Protein AF-A0A380E5G9-F1 (afdb_monomer_lite)

Secondary structure (DSSP, 8-state):
-EEEE-TTHHHHHHHHTT--STT-HHHHHHHHHHHHHTT-EE-TTT--EEEEE-GGGHHHHHHHHHHHHHHHHHHHHTT-SSHHHHHHHHHHHHHHHTT---EEEEEEE-TTS-EEEEEEEE--BTTB--EEE---S-TT-HHHHHHHHHHHHHHHHHHHH--

Structure (mmCIF, N/CA/C/O backbone):
data_AF-A0A380E5G9-F1
#
_entry.id   AF-A0A380E5G9-F1
#
loop_
_atom_site.group_PDB
_atom_site.id
_atom_site.type_symbol
_atom_site.label_atom_id
_atom_site.label_alt_id
_atom_site.label_comp_id
_atom_site.label_asym_id
_atom_site.label_entity_id
_atom_site.label_seq_id
_atom_site.pdbx_PDB_ins_code
_atom_site.Cartn_x
_atom_site.Cartn_y
_atom_site.Cartn_z
_atom_site.occupancy
_atom_site.B_iso_or_equiv
_atom_site.auth_seq_id
_atom_site.auth_comp_id
_atom_site.auth_asym_id
_atom_site.auth_atom_id
_atom_site.pdbx_PDB_model_num
ATOM 1 N N . MET A 1 1 ? 27.376 -4.142 -13.334 1.00 87.00 1 MET A N 1
ATOM 2 C CA . MET A 1 1 ? 25.941 -4.010 -13.668 1.00 87.00 1 MET A CA 1
ATOM 3 C C . MET A 1 1 ? 25.215 -3.661 -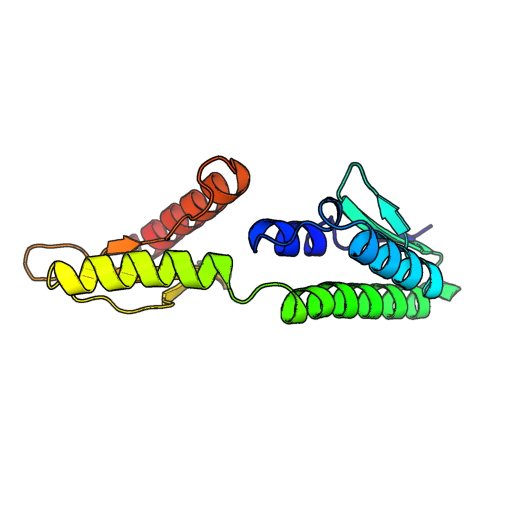12.381 1.00 87.00 1 MET A C 1
ATOM 5 O O . MET A 1 1 ? 25.523 -4.281 -11.374 1.00 87.00 1 MET A O 1
ATOM 9 N N . ILE A 1 2 ? 24.366 -2.636 -12.385 1.00 96.88 2 ILE A N 1
ATOM 10 C CA . ILE A 1 2 ? 23.658 -2.127 -11.201 1.00 96.88 2 ILE A CA 1
ATOM 11 C C . ILE A 1 2 ? 22.166 -2.371 -11.416 1.00 96.88 2 ILE A C 1
ATOM 13 O O . ILE A 1 2 ? 21.656 -2.024 -12.479 1.00 96.88 2 ILE A O 1
ATOM 17 N N . THR A 1 3 ? 21.475 -2.934 -10.429 1.00 97.50 3 THR A N 1
ATOM 18 C CA . THR A 1 3 ? 20.012 -3.067 -10.442 1.00 97.50 3 THR A CA 1
ATOM 19 C C . THR A 1 3 ? 19.416 -2.031 -9.500 1.00 97.50 3 THR A C 1
ATOM 21 O O . THR A 1 3 ? 19.848 -1.923 -8.355 1.00 97.50 3 THR A O 1
ATOM 24 N N . LEU A 1 4 ? 18.440 -1.270 -9.986 1.00 97.75 4 LEU A N 1
ATOM 25 C CA . LEU A 1 4 ? 17.580 -0.413 -9.173 1.00 97.75 4 LEU A CA 1
ATOM 26 C C . LEU A 1 4 ? 16.191 -1.045 -9.160 1.00 97.75 4 LEU A C 1
ATOM 28 O O . LEU A 1 4 ? 15.692 -1.397 -10.226 1.00 97.75 4 LEU A O 1
ATOM 32 N N . THR A 1 5 ? 15.594 -1.203 -7.985 1.00 97.12 5 THR A N 1
ATOM 33 C CA . THR A 1 5 ? 14.302 -1.873 -7.788 1.00 97.12 5 THR A CA 1
ATOM 34 C C . THR A 1 5 ? 13.537 -1.181 -6.664 1.00 97.12 5 THR A C 1
ATOM 36 O O . THR A 1 5 ? 14.156 -0.568 -5.791 1.00 97.12 5 THR A O 1
ATOM 39 N N . ASP A 1 6 ? 12.210 -1.259 -6.704 1.00 94.19 6 ASP A N 1
ATOM 40 C CA . ASP A 1 6 ? 11.329 -0.890 -5.591 1.00 94.19 6 ASP A CA 1
ATOM 41 C C . ASP A 1 6 ? 11.083 -2.050 -4.608 1.00 94.19 6 ASP A C 1
ATOM 43 O O . ASP A 1 6 ? 10.307 -1.890 -3.669 1.00 94.19 6 ASP A O 1
ATOM 47 N N . ASP A 1 7 ? 11.707 -3.212 -4.840 1.00 93.50 7 ASP A N 1
ATOM 48 C CA . ASP A 1 7 ? 11.543 -4.439 -4.042 1.00 93.50 7 ASP A CA 1
ATOM 49 C C . ASP A 1 7 ? 10.076 -4.920 -3.968 1.00 93.50 7 ASP A C 1
ATOM 51 O O . ASP A 1 7 ? 9.637 -5.551 -3.009 1.00 93.50 7 ASP A O 1
ATOM 55 N N . GLY A 1 8 ? 9.274 -4.563 -4.979 1.00 89.25 8 GLY A N 1
ATOM 56 C CA . GLY A 1 8 ? 7.850 -4.889 -5.064 1.00 89.25 8 GLY A CA 1
ATOM 57 C C . GLY A 1 8 ? 6.945 -4.059 -4.150 1.00 89.25 8 GLY A C 1
ATOM 58 O O . GLY A 1 8 ? 5.738 -4.314 -4.081 1.00 89.25 8 GLY A O 1
ATOM 59 N N . TYR A 1 9 ? 7.488 -3.044 -3.471 1.00 87.94 9 TYR A N 1
ATOM 60 C CA . TYR A 1 9 ? 6.753 -2.230 -2.507 1.00 87.94 9 TYR A CA 1
ATOM 61 C C . TYR A 1 9 ? 5.565 -1.491 -3.133 1.00 87.94 9 TYR A C 1
ATOM 63 O O . TYR A 1 9 ? 4.489 -1.427 -2.532 1.00 87.94 9 TYR A O 1
ATOM 71 N N . THR A 1 10 ? 5.716 -0.955 -4.348 1.00 88.56 10 THR A N 1
ATOM 72 C CA . THR A 1 10 ? 4.648 -0.176 -4.985 1.00 88.56 10 THR A CA 1
ATOM 73 C C . THR A 1 10 ? 3.454 -1.059 -5.340 1.00 88.56 10 THR A C 1
ATOM 75 O O . THR A 1 10 ? 2.312 -0.697 -5.049 1.00 88.56 10 THR A O 1
ATOM 78 N N . ILE A 1 11 ? 3.692 -2.240 -5.914 1.00 8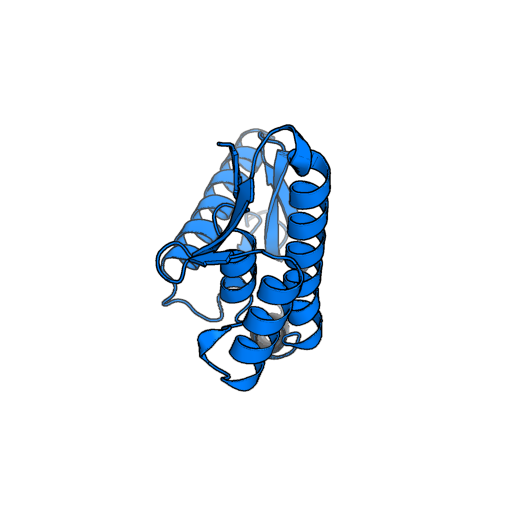6.94 11 ILE A N 1
ATOM 79 C CA . ILE A 1 11 ? 2.613 -3.181 -6.245 1.00 86.94 11 ILE A CA 1
ATOM 80 C C . ILE A 1 11 ? 1.971 -3.755 -4.986 1.00 86.94 11 ILE A C 1
ATOM 82 O O . ILE A 1 11 ? 0.744 -3.826 -4.912 1.00 86.94 11 ILE A O 1
ATOM 86 N N . PHE A 1 12 ? 2.770 -4.079 -3.969 1.00 82.38 12 PHE A N 1
ATOM 87 C CA . PHE A 1 12 ? 2.246 -4.488 -2.671 1.00 82.38 12 PHE A CA 1
ATOM 88 C C . PHE A 1 12 ? 1.305 -3.425 -2.078 1.00 82.38 12 PHE A C 1
ATOM 90 O O . PHE A 1 12 ? 0.197 -3.747 -1.646 1.00 82.38 12 PHE A O 1
ATOM 97 N N . GLY A 1 13 ? 1.703 -2.149 -2.118 1.00 76.31 13 GLY A N 1
ATOM 98 C CA . GLY A 1 13 ? 0.869 -1.028 -1.687 1.00 76.31 13 GLY A CA 1
ATOM 99 C C . GLY A 1 13 ? -0.454 -0.948 -2.454 1.00 76.31 13 GLY A C 1
ATOM 100 O O . GLY A 1 13 ? -1.510 -0.795 -1.839 1.00 76.31 13 GLY A O 1
ATOM 101 N N . LEU A 1 14 ? -0.429 -1.110 -3.780 1.00 76.50 14 LEU A N 1
ATOM 102 C CA . LEU A 1 14 ? -1.641 -1.146 -4.607 1.00 76.50 14 LEU A CA 1
ATOM 103 C C . LEU A 1 14 ? -2.591 -2.274 -4.193 1.00 76.50 14 LEU A C 1
ATOM 105 O O . LEU A 1 14 ? -3.781 -2.039 -3.968 1.00 76.50 14 LEU A O 1
ATOM 109 N N . GLU A 1 15 ? -2.071 -3.492 -4.072 1.00 77.19 15 GLU A N 1
ATOM 110 C CA . GLU A 1 15 ? -2.872 -4.671 -3.748 1.00 77.19 15 GLU A CA 1
ATOM 111 C C . GLU A 1 15 ? -3.442 -4.606 -2.326 1.00 77.19 15 GLU A C 1
ATOM 113 O O . GLU A 1 15 ? -4.607 -4.960 -2.116 1.00 77.19 15 GLU A O 1
ATOM 118 N N . ASN A 1 16 ? -2.666 -4.088 -1.367 1.00 65.88 16 ASN A N 1
ATOM 119 C CA . ASN A 1 16 ? -3.106 -3.834 0.006 1.00 65.88 16 ASN A CA 1
ATOM 120 C C . ASN A 1 16 ? -4.267 -2.831 0.066 1.00 65.88 16 ASN A C 1
ATOM 122 O O . ASN A 1 16 ? -5.201 -2.991 0.852 1.00 65.88 16 ASN A O 1
ATOM 126 N N . ASN A 1 17 ? -4.255 -1.834 -0.815 1.00 62.75 17 ASN A N 1
ATOM 127 C CA . ASN A 1 17 ? -5.357 -0.895 -0.966 1.00 62.75 17 ASN A CA 1
ATOM 128 C C . ASN A 1 17 ? -6.448 -1.407 -1.923 1.00 62.75 17 ASN A C 1
ATOM 130 O O . ASN A 1 17 ? -7.219 -0.619 -2.455 1.00 62.75 17 ASN A O 1
ATOM 134 N N . GLY A 1 18 ? -6.524 -2.716 -2.196 1.00 64.81 18 GLY A N 1
ATOM 135 C CA . GLY A 1 18 ? -7.595 -3.344 -2.980 1.00 64.81 18 GLY A CA 1
ATOM 136 C C . GLY A 1 18 ? -7.493 -3.171 -4.501 1.00 64.81 18 GLY A C 1
ATOM 137 O O . GLY A 1 18 ? -8.394 -3.599 -5.231 1.00 64.81 18 GLY A O 1
ATOM 138 N N . VAL A 1 19 ? -6.406 -2.584 -5.004 1.00 69.81 19 VAL A N 1
ATOM 139 C CA . VAL A 1 19 ? -6.178 -2.356 -6.434 1.00 69.81 19 VAL A CA 1
ATOM 140 C C . VAL A 1 19 ? -5.370 -3.502 -7.014 1.00 69.81 19 VAL A C 1
ATOM 142 O O . VAL A 1 19 ? -4.174 -3.622 -6.791 1.00 69.81 19 VAL A O 1
ATOM 145 N N . SER A 1 20 ? -6.022 -4.338 -7.818 1.00 70.75 20 SER A N 1
ATOM 146 C CA . SER A 1 20 ? -5.329 -5.391 -8.561 1.00 70.75 20 SER A CA 1
ATOM 147 C C . SER A 1 20 ? -5.103 -4.972 -10.009 1.00 70.75 20 SER A C 1
ATOM 149 O O . SER A 1 20 ? -6.063 -4.737 -10.752 1.00 70.75 20 SER A O 1
ATOM 151 N N . LEU A 1 21 ? -3.835 -4.940 -10.426 1.00 68.81 21 LEU A N 1
ATOM 152 C CA . LEU A 1 21 ? -3.442 -4.711 -11.821 1.00 68.81 21 LEU A CA 1
ATOM 153 C C . LEU A 1 21 ? -3.959 -5.818 -12.750 1.00 68.81 21 LEU A C 1
ATOM 155 O O . LEU A 1 21 ? -4.397 -5.545 -13.866 1.00 68.81 21 LEU A O 1
ATOM 159 N N . ASN A 1 22 ? -3.983 -7.061 -12.260 1.00 63.97 22 ASN A N 1
ATOM 160 C CA . ASN A 1 22 ? -4.349 -8.244 -13.039 1.00 63.97 22 ASN A CA 1
ATOM 161 C C . ASN A 1 22 ? -5.867 -8.419 -13.236 1.00 63.97 22 ASN A C 1
ATOM 163 O O . ASN A 1 22 ? -6.281 -9.132 -14.148 1.00 63.97 22 ASN A O 1
ATOM 167 N N . LYS A 1 23 ? -6.717 -7.760 -12.433 1.00 63.84 23 LYS A N 1
ATOM 168 C CA . LYS A 1 23 ? -8.186 -7.878 -12.558 1.00 63.84 23 LYS A CA 1
ATOM 169 C C . LYS A 1 23 ? -8.757 -7.163 -13.787 1.00 63.84 23 LYS A C 1
ATOM 171 O O . LYS A 1 23 ? -9.838 -7.517 -14.246 1.00 63.84 23 LYS A O 1
ATOM 176 N N . LEU A 1 24 ? -8.061 -6.160 -14.328 1.00 66.81 24 LEU A N 1
ATOM 177 C CA . LEU A 1 24 ? -8.547 -5.345 -15.445 1.00 66.81 24 LEU A CA 1
ATOM 178 C C . LEU A 1 24 ? -7.497 -5.272 -16.558 1.00 66.81 24 LEU A C 1
ATOM 180 O O . LEU A 1 24 ? -6.531 -4.519 -16.456 1.00 66.81 24 LEU A O 1
ATOM 184 N N . LYS A 1 25 ? -7.733 -5.988 -17.669 1.00 74.50 25 LYS A N 1
ATOM 185 C CA . LYS A 1 25 ? -6.821 -6.061 -18.834 1.00 74.50 25 LYS A CA 1
ATOM 186 C C . LYS A 1 25 ? -6.351 -4.688 -19.337 1.00 74.50 25 LYS A C 1
ATOM 188 O O . LYS A 1 25 ? -5.190 -4.526 -19.690 1.00 74.50 25 LYS A O 1
ATOM 193 N N . LYS A 1 26 ? -7.234 -3.683 -19.326 1.00 75.19 26 LYS A N 1
ATOM 194 C CA . LYS A 1 26 ? -6.910 -2.306 -19.737 1.00 75.19 26 LYS A CA 1
ATOM 195 C C . LYS A 1 26 ? -5.881 -1.637 -18.814 1.00 75.19 26 LYS A C 1
ATOM 197 O O . LYS A 1 26 ? -5.037 -0.900 -19.302 1.00 75.19 26 LYS A O 1
ATOM 202 N N . ARG A 1 27 ? -5.931 -1.904 -17.502 1.00 76.56 27 ARG A N 1
ATOM 203 C CA . ARG A 1 27 ? -4.989 -1.338 -16.520 1.00 76.56 27 ARG A CA 1
ATOM 204 C C . ARG A 1 27 ? -3.616 -1.981 -16.635 1.00 76.56 27 ARG A C 1
ATOM 206 O O . ARG A 1 27 ? -2.632 -1.257 -16.684 1.00 76.56 27 ARG A O 1
ATOM 213 N N . LYS A 1 28 ? -3.567 -3.313 -16.751 1.00 83.75 28 LYS A N 1
ATOM 214 C CA . LYS A 1 28 ? -2.313 -4.037 -16.997 1.00 83.75 28 LYS A CA 1
ATOM 215 C C . LYS A 1 28 ? -1.624 -3.540 -18.271 1.00 83.75 28 LYS A C 1
ATOM 217 O O . LYS A 1 28 ? -0.443 -3.232 -18.231 1.00 83.75 28 LYS A O 1
ATOM 222 N N . LYS A 1 29 ? -2.387 -3.337 -19.350 1.00 84.81 29 LYS A N 1
ATOM 223 C CA . LYS A 1 29 ? -1.863 -2.773 -20.599 1.00 84.81 29 LYS A CA 1
ATOM 224 C C . LYS A 1 29 ? -1.271 -1.366 -20.419 1.00 84.81 29 LYS A C 1
ATOM 226 O O . LYS A 1 29 ? -0.137 -1.149 -20.817 1.00 84.81 29 LYS A O 1
ATOM 231 N N . ILE A 1 30 ? -1.998 -0.437 -19.787 1.00 86.56 30 ILE A N 1
ATOM 232 C CA . ILE A 1 30 ? -1.504 0.933 -19.528 1.00 86.56 30 ILE A CA 1
ATOM 233 C C . ILE A 1 30 ? -0.233 0.911 -18.666 1.00 86.56 30 ILE A C 1
ATOM 235 O O . ILE A 1 30 ? 0.717 1.639 -18.940 1.00 86.56 30 ILE A O 1
ATOM 239 N N . PHE A 1 31 ? -0.216 0.065 -17.635 1.00 89.69 31 PHE A N 1
ATOM 240 C CA . PHE A 1 31 ? 0.939 -0.148 -16.769 1.00 89.69 31 PHE A CA 1
ATOM 241 C C . PHE A 1 31 ? 2.165 -0.622 -17.563 1.00 89.69 31 PHE A C 1
ATOM 243 O O . PHE A 1 31 ? 3.215 0.011 -17.502 1.00 89.69 31 PHE A O 1
ATOM 250 N N . GLU A 1 32 ? 2.020 -1.689 -18.349 1.00 91.25 32 GLU A N 1
ATOM 251 C CA . GLU A 1 32 ? 3.102 -2.263 -19.158 1.00 91.25 32 GLU A CA 1
ATOM 252 C C . GLU A 1 32 ? 3.608 -1.286 -20.229 1.00 91.25 32 GLU A C 1
ATOM 254 O O . GLU A 1 32 ? 4.819 -1.130 -20.398 1.00 91.25 32 GLU A O 1
ATOM 259 N N . GLU A 1 33 ? 2.698 -0.587 -20.915 1.00 91.31 33 GLU A N 1
ATOM 260 C CA . GLU A 1 33 ? 3.037 0.436 -21.912 1.00 91.31 33 GLU A CA 1
ATOM 261 C C . GLU A 1 33 ? 3.848 1.577 -21.287 1.00 91.31 33 GLU A C 1
ATOM 263 O O . GLU A 1 33 ? 4.860 2.000 -21.852 1.00 91.31 33 GLU A O 1
ATOM 268 N N . HIS A 1 34 ? 3.451 2.040 -20.098 1.00 92.62 34 HIS A N 1
ATOM 269 C CA . HIS A 1 34 ? 4.155 3.113 -19.406 1.00 92.62 34 HIS A 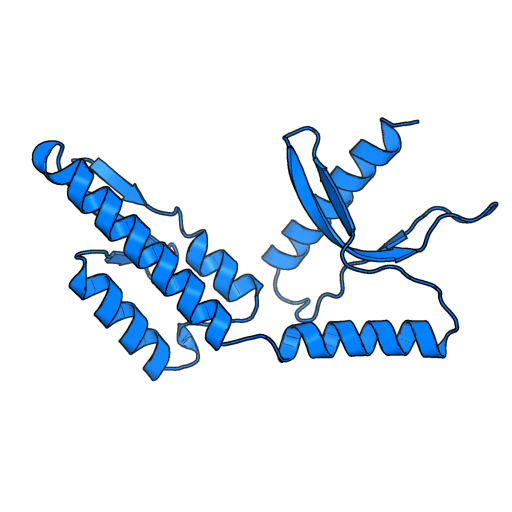CA 1
ATOM 270 C C . HIS A 1 34 ? 5.546 2.677 -18.933 1.00 92.62 34 HIS A C 1
ATOM 272 O O . HIS A 1 34 ? 6.523 3.374 -19.197 1.00 92.62 34 HIS A O 1
ATOM 278 N N . LEU A 1 35 ? 5.675 1.500 -18.308 1.00 94.75 35 LEU A N 1
ATOM 279 C CA . LEU A 1 35 ? 6.985 0.978 -17.901 1.00 94.75 35 LEU A CA 1
ATOM 280 C C . LEU A 1 35 ? 7.928 0.821 -19.102 1.00 94.75 35 LEU A C 1
ATOM 282 O O . LEU A 1 35 ? 9.088 1.245 -19.048 1.00 94.75 35 LEU A O 1
ATOM 286 N N . SER A 1 36 ? 7.414 0.282 -20.213 1.00 94.19 36 SER A N 1
ATOM 287 C CA . SER A 1 36 ? 8.187 0.095 -21.440 1.00 94.19 36 SER A CA 1
ATOM 288 C C . SER A 1 36 ? 8.702 1.419 -22.011 1.00 94.19 36 SER A C 1
ATOM 290 O O . SER A 1 36 ? 9.844 1.471 -22.468 1.00 94.19 36 SER A O 1
ATOM 292 N N . ALA A 1 37 ? 7.913 2.498 -21.960 1.00 93.62 37 ALA A N 1
ATOM 293 C CA . ALA A 1 37 ? 8.317 3.816 -22.463 1.00 93.62 37 ALA A CA 1
ATOM 294 C C . ALA A 1 37 ? 9.542 4.396 -21.727 1.00 93.62 37 ALA A C 1
ATOM 296 O O . ALA A 1 37 ? 10.330 5.141 -22.312 1.00 93.62 37 ALA A O 1
ATOM 297 N N . TYR A 1 38 ? 9.744 4.012 -20.465 1.00 94.69 38 TYR A N 1
ATOM 298 C CA . TYR A 1 38 ? 10.864 4.456 -19.632 1.00 94.69 38 TYR A CA 1
ATOM 299 C C . TYR A 1 38 ? 12.002 3.426 -19.532 1.00 94.69 38 TYR A C 1
ATOM 301 O O . TYR A 1 38 ? 13.016 3.694 -18.877 1.00 94.69 38 TYR A O 1
ATOM 309 N N . GLY A 1 39 ? 11.871 2.274 -20.200 1.00 95.44 39 GLY A N 1
ATOM 310 C CA . GLY A 1 39 ? 12.835 1.172 -20.130 1.00 95.44 39 GLY A CA 1
ATOM 311 C C . GLY A 1 39 ? 12.846 0.456 -18.776 1.00 95.44 39 GLY A C 1
ATOM 312 O O . GLY A 1 39 ? 13.863 -0.130 -18.400 1.00 95.44 39 GLY A O 1
ATOM 313 N N . ILE A 1 40 ? 11.740 0.534 -18.036 1.00 97.94 40 ILE A N 1
ATOM 314 C CA . ILE A 1 40 ? 11.548 -0.119 -16.743 1.00 97.94 40 ILE A CA 1
ATOM 315 C C . ILE A 1 40 ? 10.878 -1.473 -16.967 1.00 97.94 40 ILE A C 1
ATOM 317 O O . ILE A 1 40 ? 10.074 -1.651 -17.881 1.00 97.94 40 ILE A O 1
ATOM 321 N N . LYS A 1 41 ? 11.249 -2.454 -16.151 1.00 96.81 41 LYS A N 1
ATOM 322 C CA . LYS A 1 41 ? 10.747 -3.822 -16.224 1.00 96.81 41 LYS A CA 1
ATOM 323 C C . LYS A 1 41 ? 9.905 -4.134 -15.001 1.00 96.81 41 LYS A C 1
ATOM 325 O O . LYS A 1 41 ? 10.130 -3.587 -13.927 1.00 96.81 41 LYS A O 1
ATOM 330 N N . TYR A 1 42 ? 8.975 -5.057 -15.184 1.00 95.56 42 TYR A N 1
ATOM 331 C CA . TYR A 1 42 ? 8.180 -5.638 -14.118 1.00 95.56 42 TYR A CA 1
ATOM 332 C C . TYR A 1 42 ? 8.442 -7.142 -14.051 1.00 95.56 42 TYR A C 1
ATOM 334 O O . TYR A 1 42 ? 8.568 -7.796 -15.089 1.00 95.56 42 TYR A O 1
ATOM 342 N N . ASN A 1 43 ? 8.564 -7.689 -12.846 1.00 94.62 43 ASN A N 1
ATOM 343 C CA . ASN A 1 43 ? 8.696 -9.123 -12.623 1.00 94.62 43 ASN A CA 1
ATOM 344 C C . ASN A 1 43 ? 7.377 -9.687 -12.081 1.00 94.62 43 ASN A C 1
ATOM 346 O O . ASN A 1 43 ? 7.073 -9.503 -10.909 1.00 94.62 43 ASN A O 1
ATOM 350 N N . ASP A 1 44 ? 6.617 -10.430 -12.892 1.00 88.81 44 ASP A N 1
ATOM 351 C CA . ASP A 1 44 ? 5.334 -11.012 -12.456 1.00 88.81 44 ASP A CA 1
ATOM 352 C C . ASP A 1 44 ? 5.457 -12.005 -11.279 1.00 88.81 44 ASP A C 1
ATOM 354 O O . ASP A 1 44 ? 4.445 -12.322 -10.661 1.00 88.81 44 ASP A O 1
ATOM 358 N N . LYS A 1 45 ? 6.655 -12.528 -10.966 1.00 89.94 45 LYS A N 1
ATOM 359 C CA . LYS A 1 45 ? 6.858 -13.472 -9.849 1.00 89.94 45 LYS A CA 1
ATOM 360 C C . LYS A 1 45 ? 7.172 -12.773 -8.530 1.00 89.94 45 LYS A C 1
ATOM 362 O O . LYS A 1 45 ? 6.700 -13.213 -7.489 1.00 89.94 45 LYS A O 1
ATOM 367 N N . THR A 1 46 ? 8.015 -11.744 -8.569 1.00 91.56 46 THR A N 1
ATOM 368 C CA . THR A 1 46 ? 8.463 -11.009 -7.370 1.00 91.56 46 THR A CA 1
ATOM 369 C C . THR A 1 46 ? 7.713 -9.698 -7.166 1.00 91.56 46 THR A C 1
ATOM 371 O O . THR A 1 46 ? 7.835 -9.091 -6.113 1.00 91.56 46 THR A O 1
ATOM 374 N N . HIS A 1 47 ? 6.921 -9.277 -8.154 1.00 90.69 47 HIS A N 1
ATOM 375 C CA . HIS A 1 47 ? 6.210 -8.002 -8.212 1.00 90.69 47 HIS A CA 1
ATOM 376 C C . HIS A 1 47 ? 7.116 -6.759 -8.226 1.00 90.69 47 HIS A C 1
ATOM 378 O O . HIS A 1 47 ? 6.629 -5.641 -8.075 1.00 90.69 47 HIS A O 1
ATOM 384 N N . GLU A 1 48 ? 8.414 -6.933 -8.472 1.00 95.50 48 GLU A N 1
ATOM 385 C CA . GLU A 1 48 ? 9.387 -5.842 -8.528 1.00 95.50 48 GLU A CA 1
ATOM 386 C C . GLU A 1 48 ? 9.257 -5.010 -9.806 1.00 95.50 48 GLU A C 1
ATOM 388 O O . GLU A 1 48 ? 9.206 -5.548 -10.920 1.00 95.50 48 GLU A O 1
ATOM 393 N N . ILE A 1 49 ? 9.299 -3.689 -9.644 1.00 96.38 49 ILE A N 1
ATOM 394 C CA . ILE A 1 49 ? 9.495 -2.707 -10.706 1.00 96.38 49 ILE A CA 1
ATOM 395 C C . ILE A 1 49 ? 10.970 -2.305 -10.681 1.00 96.38 49 ILE A C 1
ATOM 397 O O . ILE A 1 49 ? 11.452 -1.683 -9.734 1.00 96.38 49 ILE A O 1
ATOM 401 N N . TYR A 1 50 ? 11.710 -2.670 -11.725 1.00 98.06 50 TYR A N 1
ATOM 402 C CA . TYR A 1 50 ? 13.167 -2.596 -11.701 1.00 98.06 50 TYR A CA 1
ATOM 403 C C . TYR A 1 50 ? 13.787 -2.175 -13.033 1.00 98.06 50 TYR A C 1
ATOM 405 O O . TYR A 1 50 ? 13.192 -2.268 -14.107 1.00 98.06 50 TYR A O 1
ATOM 413 N N . VAL A 1 51 ? 15.046 -1.746 -12.971 1.00 98.12 51 VAL A N 1
ATOM 414 C CA . VAL A 1 51 ? 15.887 -1.470 -14.136 1.00 98.12 51 VAL A CA 1
ATOM 415 C C . VAL A 1 51 ? 17.317 -1.933 -13.885 1.00 98.12 51 VAL A C 1
ATOM 417 O O . VAL A 1 51 ? 17.892 -1.710 -12.820 1.00 98.12 51 VAL A O 1
ATOM 420 N N . GLN A 1 52 ? 17.907 -2.578 -14.889 1.00 97.88 52 GLN A N 1
ATOM 421 C CA . GLN A 1 52 ? 19.324 -2.938 -14.903 1.00 97.88 52 GLN A CA 1
ATOM 422 C C . GLN A 1 52 ? 20.094 -1.904 -15.721 1.00 97.88 52 GLN A C 1
ATOM 424 O O . GLN A 1 52 ? 19.720 -1.585 -16.848 1.00 97.88 52 GLN A O 1
ATOM 429 N N . THR A 1 53 ? 21.172 -1.370 -15.156 1.00 97.38 53 THR A N 1
ATOM 430 C CA . THR A 1 53 ? 21.921 -0.260 -15.743 1.00 97.38 53 THR A CA 1
ATOM 431 C C . THR A 1 53 ? 23.425 -0.349 -15.465 1.00 97.38 53 THR A C 1
ATOM 433 O O . THR A 1 53 ? 23.932 -1.289 -14.842 1.00 97.38 53 THR A O 1
ATOM 436 N N . ASN A 1 54 ? 24.171 0.632 -15.962 1.00 97.62 54 ASN A N 1
ATOM 437 C CA . ASN A 1 54 ? 25.594 0.826 -15.703 1.00 97.62 54 ASN A CA 1
ATOM 438 C C . ASN A 1 54 ? 25.834 2.218 -15.098 1.00 97.62 54 ASN A C 1
ATOM 440 O O . ASN A 1 54 ? 24.934 3.056 -15.066 1.00 97.62 54 ASN A O 1
ATOM 444 N N . PHE A 1 55 ? 27.054 2.472 -14.626 1.00 96.94 55 PHE A N 1
ATOM 445 C CA . PHE A 1 55 ? 27.379 3.723 -13.938 1.00 96.94 55 PHE A CA 1
ATOM 446 C C . PHE A 1 55 ? 27.132 4.968 -14.812 1.00 96.94 55 PHE A C 1
ATOM 448 O O . PHE A 1 55 ? 26.590 5.960 -14.335 1.00 96.94 55 PHE A O 1
ATOM 455 N N . LYS A 1 56 ? 27.422 4.886 -16.119 1.00 97.50 56 LYS A N 1
ATOM 456 C CA . LYS A 1 56 ? 27.202 5.973 -17.090 1.00 97.50 56 LYS A CA 1
ATOM 457 C C . LYS A 1 56 ? 25.727 6.387 -17.195 1.00 97.50 56 LYS A C 1
ATOM 459 O O . LYS A 1 56 ? 25.433 7.568 -17.334 1.00 97.50 56 LYS A O 1
ATOM 464 N N . ASN A 1 57 ? 24.807 5.427 -17.113 1.00 95.62 57 ASN A N 1
ATOM 465 C CA . ASN A 1 57 ? 23.366 5.650 -17.271 1.00 95.62 57 ASN A CA 1
ATOM 466 C C . ASN A 1 57 ? 22.602 5.685 -15.937 1.00 95.62 57 ASN A C 1
ATOM 468 O O . ASN A 1 57 ? 21.368 5.756 -15.945 1.00 95.62 57 ASN A O 1
ATOM 472 N N . PHE A 1 58 ? 23.305 5.638 -14.802 1.00 96.50 58 PHE A N 1
ATOM 473 C CA . PHE A 1 58 ? 22.709 5.509 -13.474 1.00 96.50 58 PHE A CA 1
ATOM 474 C C . PHE A 1 58 ? 21.680 6.609 -13.186 1.00 96.50 58 PHE A C 1
ATOM 476 O O . PHE A 1 58 ? 20.537 6.304 -12.854 1.00 96.50 58 PHE A O 1
ATOM 483 N N . ASN A 1 59 ? 22.043 7.876 -13.409 1.00 96.44 59 ASN A N 1
ATOM 484 C CA . ASN A 1 59 ? 21.171 9.024 -13.131 1.00 96.44 59 ASN A CA 1
ATOM 485 C C . ASN A 1 59 ? 19.869 8.975 -13.941 1.00 96.44 59 ASN A C 1
ATOM 487 O O . ASN A 1 59 ? 18.785 9.139 -13.384 1.00 96.44 59 ASN A O 1
ATOM 491 N N . LYS A 1 60 ? 19.968 8.682 -15.244 1.00 96.56 60 LYS A N 1
ATOM 492 C CA . LYS A 1 60 ? 18.802 8.544 -16.127 1.00 96.56 60 LYS A CA 1
ATOM 493 C C . LYS A 1 60 ? 17.915 7.376 -15.699 1.00 96.56 60 LYS A C 1
ATOM 495 O O . LYS A 1 60 ? 16.703 7.521 -15.625 1.00 96.56 60 LYS A O 1
ATOM 500 N N . SER A 1 61 ? 18.522 6.235 -15.381 1.00 97.62 61 SER A N 1
ATOM 501 C CA . SER A 1 61 ? 17.788 5.027 -14.980 1.00 97.62 61 SER A CA 1
ATOM 502 C C . SER A 1 61 ? 17.068 5.231 -13.646 1.00 97.62 61 SER A C 1
ATOM 504 O O . SER A 1 61 ? 15.915 4.838 -13.507 1.00 97.62 61 SER A O 1
ATOM 506 N N . LYS A 1 62 ? 17.713 5.915 -12.692 1.00 96.81 62 LYS A N 1
ATOM 507 C CA . LYS A 1 62 ? 17.115 6.302 -11.410 1.00 96.81 62 LYS A CA 1
ATOM 508 C C . LYS A 1 62 ? 15.932 7.253 -11.599 1.00 96.81 62 LYS A C 1
ATOM 510 O O . LYS A 1 62 ? 14.887 7.037 -10.997 1.00 96.81 62 LYS A O 1
ATOM 515 N N . HIS A 1 63 ? 16.089 8.283 -12.431 1.00 96.31 63 HIS A N 1
ATOM 516 C CA . HIS A 1 63 ? 15.005 9.216 -12.740 1.00 96.31 63 HIS A CA 1
ATOM 517 C C . HIS A 1 63 ? 13.811 8.496 -13.383 1.00 96.31 63 HIS A C 1
ATOM 519 O O . HIS A 1 63 ? 12.688 8.636 -12.909 1.00 96.31 63 HIS A O 1
ATOM 525 N N . ASN A 1 64 ? 14.064 7.677 -14.406 1.00 97.06 64 ASN A N 1
ATOM 526 C CA . ASN A 1 64 ? 13.034 6.910 -15.104 1.00 97.06 64 ASN A CA 1
ATOM 527 C C . ASN A 1 64 ? 12.281 5.955 -14.171 1.00 97.06 64 ASN A C 1
ATOM 529 O O . ASN A 1 64 ? 11.055 5.895 -14.224 1.00 97.06 64 ASN A O 1
ATOM 533 N N . LEU A 1 65 ? 13.008 5.243 -13.300 1.00 97.50 65 LEU A N 1
ATOM 534 C CA . LEU A 1 65 ? 12.399 4.367 -12.304 1.00 97.50 65 LEU A CA 1
ATOM 535 C C . LEU A 1 65 ? 11.476 5.172 -11.387 1.00 97.50 65 LEU A C 1
ATOM 537 O O . LEU A 1 65 ? 10.315 4.816 -11.238 1.00 97.50 65 LEU A O 1
ATOM 541 N N . LEU A 1 66 ? 11.955 6.294 -10.842 1.00 95.69 66 LEU A N 1
ATOM 542 C CA . LEU A 1 66 ? 11.157 7.136 -9.952 1.00 95.69 66 LEU A CA 1
ATOM 543 C C . LEU A 1 66 ? 9.885 7.672 -10.632 1.00 95.69 66 LEU A C 1
ATOM 545 O O . LEU A 1 66 ? 8.823 7.643 -10.020 1.00 95.69 66 LEU A O 1
ATOM 549 N N . GLN A 1 67 ? 9.971 8.118 -11.891 1.00 94.12 67 GLN A N 1
ATOM 550 C CA . GLN A 1 67 ? 8.800 8.573 -12.655 1.00 94.12 67 GLN A CA 1
ATOM 551 C C . GLN A 1 67 ? 7.767 7.456 -12.839 1.00 94.12 67 GLN A C 1
ATOM 553 O O . GLN A 1 67 ? 6.576 7.687 -12.642 1.00 94.12 67 GLN A O 1
ATOM 558 N N . CYS A 1 68 ? 8.218 6.234 -13.133 1.00 94.75 68 CYS A N 1
ATOM 559 C CA . CYS A 1 68 ? 7.327 5.080 -13.215 1.00 94.75 68 CYS A CA 1
ATOM 560 C C . CYS A 1 68 ? 6.666 4.768 -11.870 1.00 94.75 68 CYS A C 1
ATOM 562 O O . CYS A 1 68 ? 5.463 4.537 -11.834 1.00 94.75 68 CYS A O 1
ATOM 564 N N . LEU A 1 69 ? 7.409 4.796 -10.761 1.00 93.44 69 LEU A N 1
ATOM 565 C CA . LEU A 1 69 ? 6.835 4.533 -9.437 1.00 93.44 69 LEU A CA 1
ATOM 566 C C . LEU A 1 69 ? 5.772 5.574 -9.057 1.00 93.44 69 LEU A C 1
ATOM 568 O O . LEU A 1 69 ? 4.723 5.198 -8.533 1.00 93.44 69 LEU A O 1
ATOM 572 N N . ILE A 1 70 ? 6.000 6.856 -9.372 1.00 90.25 70 ILE A N 1
ATOM 573 C CA . ILE A 1 70 ? 5.005 7.925 -9.185 1.00 90.25 70 ILE A CA 1
ATOM 574 C C . ILE A 1 70 ? 3.768 7.651 -10.044 1.00 90.25 70 ILE A C 1
ATOM 576 O O . ILE A 1 70 ? 2.670 7.583 -9.509 1.00 90.25 70 ILE A O 1
ATOM 580 N N . PHE A 1 71 ? 3.936 7.386 -11.344 1.00 88.62 71 PHE A N 1
ATOM 581 C CA . PHE A 1 71 ? 2.816 7.081 -12.240 1.00 88.62 71 PHE A CA 1
ATOM 582 C C . PHE A 1 71 ? 1.972 5.897 -11.752 1.00 88.62 71 PHE A C 1
ATOM 584 O O . PHE A 1 71 ? 0.743 5.959 -11.745 1.00 88.62 71 PHE A O 1
ATOM 591 N N . VAL A 1 72 ? 2.617 4.812 -11.321 1.00 87.06 72 VAL A N 1
ATOM 592 C CA . VAL A 1 72 ? 1.932 3.623 -10.797 1.00 87.06 72 VAL A CA 1
ATOM 593 C C . VAL A 1 72 ? 1.179 3.958 -9.504 1.00 87.06 72 VAL A C 1
ATOM 595 O O . VAL A 1 72 ? 0.047 3.505 -9.316 1.00 87.06 72 VAL A O 1
ATOM 598 N N . SER A 1 73 ? 1.766 4.810 -8.662 1.00 82.06 73 SER A N 1
ATOM 599 C CA . SER A 1 73 ? 1.146 5.338 -7.441 1.00 82.06 73 SER A CA 1
ATOM 600 C C . SER A 1 73 ? 0.047 6.377 -7.707 1.00 82.06 73 SER A C 1
ATOM 602 O O . SER A 1 73 ? -0.793 6.582 -6.844 1.00 82.06 73 SER A O 1
ATOM 604 N N . ASP A 1 74 ? -0.008 7.005 -8.880 1.00 76.50 74 ASP A N 1
ATOM 605 C CA . ASP A 1 74 ? -1.088 7.923 -9.280 1.00 76.50 74 ASP A CA 1
ATOM 606 C C . ASP A 1 74 ? -2.238 7.180 -9.969 1.00 76.50 74 ASP A C 1
ATOM 608 O O . ASP A 1 74 ? -3.419 7.470 -9.753 1.00 76.50 74 ASP A O 1
ATOM 612 N N . MET A 1 75 ? -1.916 6.142 -10.747 1.00 70.50 75 MET A N 1
ATOM 613 C CA . MET A 1 75 ? -2.903 5.215 -11.303 1.00 70.50 75 MET A CA 1
ATOM 614 C C . MET A 1 75 ? -3.750 4.573 -10.185 1.00 70.50 75 MET A C 1
ATOM 616 O O . MET A 1 75 ? -4.916 4.239 -10.405 1.00 70.50 75 MET A O 1
ATOM 620 N N . TYR A 1 76 ? -3.190 4.469 -8.973 1.00 60.78 76 TYR A N 1
ATOM 621 C CA . TYR A 1 76 ? -3.872 4.143 -7.719 1.00 60.78 76 TYR A CA 1
ATOM 622 C C . TYR A 1 76 ? -4.970 5.150 -7.328 1.00 60.78 76 TYR A C 1
ATOM 624 O O . TYR A 1 76 ? -6.118 4.739 -7.138 1.00 60.78 76 TYR A O 1
ATOM 632 N N . LEU A 1 77 ? -4.635 6.445 -7.227 1.00 55.06 77 LEU A N 1
ATOM 633 C CA . LEU A 1 77 ? -5.510 7.529 -6.751 1.00 55.06 77 LEU A CA 1
ATOM 634 C C . LEU A 1 77 ? -6.794 7.624 -7.580 1.00 55.06 77 LEU A C 1
ATOM 636 O O . LEU A 1 77 ? -7.883 7.826 -7.045 1.00 55.06 77 LEU A O 1
ATOM 640 N N . LEU A 1 78 ? -6.686 7.383 -8.886 1.00 54.19 78 LEU A N 1
ATOM 641 C CA . LEU A 1 78 ? -7.824 7.382 -9.807 1.00 54.19 78 LEU A CA 1
ATOM 642 C C . LEU A 1 78 ? -8.697 6.119 -9.708 1.00 54.19 78 LEU A C 1
ATOM 644 O O . LEU A 1 78 ? -9.767 6.056 -10.315 1.00 54.19 78 LEU A O 1
ATOM 648 N N . SER A 1 79 ? -8.248 5.088 -8.988 1.00 53.75 79 SER A N 1
ATOM 649 C CA . SER A 1 79 ? -8.811 3.744 -9.085 1.00 53.75 79 SER A CA 1
ATOM 650 C C . SER A 1 79 ? -9.605 3.253 -7.876 1.00 53.75 79 SER A C 1
ATOM 652 O O . SER A 1 79 ? -10.371 2.303 -8.073 1.00 53.75 79 SER A O 1
ATOM 654 N N . ASN A 1 80 ? -9.451 3.823 -6.665 1.00 51.47 80 ASN A N 1
ATOM 655 C CA . ASN A 1 80 ? -10.015 3.166 -5.475 1.00 51.47 80 ASN A CA 1
ATOM 656 C C . ASN A 1 80 ? -10.345 3.982 -4.201 1.00 51.47 80 ASN A C 1
ATOM 658 O O . ASN A 1 80 ? -9.940 3.579 -3.116 1.00 51.47 80 ASN A O 1
ATOM 662 N N . PRO A 1 81 ? -11.186 5.028 -4.240 1.00 51.00 81 PRO A N 1
ATOM 663 C CA . PRO A 1 81 ? -11.722 5.598 -3.001 1.00 51.00 81 PRO A CA 1
ATOM 664 C C . PRO A 1 81 ? -13.057 4.983 -2.537 1.00 51.00 81 PRO A C 1
ATOM 666 O O . PRO A 1 81 ? -13.636 5.493 -1.587 1.00 51.00 81 PRO A O 1
ATOM 669 N N . LYS A 1 82 ? -13.611 3.938 -3.179 1.00 51.00 82 LYS A N 1
ATOM 670 C CA . LYS A 1 82 ? -14.975 3.465 -2.842 1.00 51.00 82 LYS A CA 1
ATOM 671 C C . LYS A 1 82 ? -15.028 2.257 -1.901 1.00 51.00 82 LYS A C 1
ATOM 673 O O . LYS A 1 82 ? -15.658 2.360 -0.865 1.00 51.00 82 LYS A O 1
ATOM 678 N N . SER A 1 83 ? -14.387 1.124 -2.193 1.00 49.59 83 SER A N 1
ATOM 679 C CA . SER A 1 83 ? -14.681 -0.128 -1.454 1.00 49.59 83 SER A CA 1
ATOM 680 C C . SER A 1 83 ? -14.148 -0.199 -0.010 1.00 49.59 83 SER A C 1
ATOM 682 O O . SER A 1 83 ? -14.875 -0.643 0.875 1.00 49.59 83 SER A O 1
ATOM 684 N N . GLN A 1 84 ? -12.914 0.248 0.255 1.00 54.28 84 GLN A N 1
ATOM 685 C CA . GLN A 1 84 ? -12.362 0.295 1.620 1.00 54.28 84 GLN A CA 1
ATOM 686 C C . GLN A 1 84 ? -13.033 1.372 2.476 1.00 54.28 84 GLN A C 1
ATOM 688 O O . GLN A 1 84 ? -13.364 1.101 3.628 1.00 54.28 84 GLN A O 1
ATOM 693 N N . ASN A 1 85 ? -13.315 2.539 1.888 1.00 60.47 85 ASN A N 1
ATOM 694 C CA . ASN A 1 85 ? -14.085 3.578 2.566 1.00 60.47 85 ASN A CA 1
ATOM 695 C C . ASN A 1 85 ? -15.493 3.080 2.904 1.00 60.47 85 ASN A C 1
ATOM 697 O O . ASN A 1 85 ? -15.910 3.257 4.035 1.00 60.47 85 ASN A O 1
ATOM 701 N N . ILE A 1 86 ? -16.183 2.372 1.997 1.00 68.19 86 ILE A N 1
ATOM 702 C CA . ILE A 1 86 ? -17.522 1.824 2.280 1.00 68.19 86 ILE A CA 1
ATOM 703 C C . ILE A 1 86 ? -17.506 0.897 3.505 1.00 68.19 86 ILE A C 1
ATOM 705 O O . ILE A 1 86 ? -18.311 1.092 4.403 1.00 68.19 86 ILE A O 1
ATOM 709 N N . PHE A 1 87 ? -16.574 -0.060 3.600 1.00 81.62 87 PHE A N 1
ATOM 710 C CA . PHE A 1 87 ? -16.547 -0.959 4.763 1.00 81.62 87 PHE A CA 1
ATOM 711 C C . PHE A 1 87 ? -16.172 -0.238 6.067 1.00 81.62 87 PHE A C 1
ATOM 713 O O . PHE A 1 87 ? -16.731 -0.539 7.118 1.00 81.62 87 PHE A O 1
ATOM 720 N N . SER A 1 88 ? -15.235 0.713 6.013 1.00 85.88 88 SER A N 1
ATOM 721 C CA . SER A 1 88 ? -14.907 1.545 7.176 1.00 85.88 88 SER A CA 1
ATOM 722 C C . SER A 1 88 ? -16.122 2.371 7.619 1.00 85.88 88 SER A C 1
ATOM 724 O O . SER A 1 88 ? -16.445 2.399 8.805 1.00 85.88 88 SER A O 1
ATOM 726 N N . GLU A 1 89 ? -16.872 2.948 6.676 1.00 85.81 89 GLU A N 1
ATOM 727 C CA . GLU A 1 89 ? -18.132 3.637 6.972 1.00 85.81 89 GLU A CA 1
ATOM 728 C C . GLU A 1 89 ? -19.189 2.701 7.569 1.00 85.81 89 GLU A C 1
ATOM 730 O O . GLU A 1 89 ? -19.854 3.077 8.529 1.00 85.81 89 GLU A O 1
ATOM 735 N N . ASP A 1 90 ? -19.320 1.464 7.088 1.00 86.00 90 ASP A N 1
ATOM 736 C CA . ASP A 1 90 ? -20.254 0.489 7.666 1.00 86.00 90 ASP A CA 1
ATOM 737 C C . ASP A 1 90 ? -19.909 0.166 9.132 1.00 86.00 90 ASP A C 1
ATOM 739 O O . ASP A 1 90 ? -20.794 0.062 9.986 1.00 86.00 90 ASP A O 1
ATOM 743 N N . VAL A 1 91 ? -18.616 0.045 9.451 1.00 91.81 91 VAL A N 1
ATOM 744 C CA . VAL A 1 91 ? -18.131 -0.161 10.826 1.00 91.81 91 VAL A CA 1
ATOM 745 C C . VAL A 1 91 ? -18.418 1.064 11.696 1.00 91.81 91 VAL A C 1
ATOM 747 O O . VAL A 1 91 ? -18.881 0.915 12.828 1.00 91.81 91 VAL A O 1
ATOM 750 N N . ALA A 1 92 ? -18.189 2.262 11.163 1.00 92.81 92 ALA A N 1
ATOM 751 C CA . ALA A 1 92 ? -18.464 3.520 11.842 1.00 92.81 92 ALA A CA 1
ATOM 752 C C . ALA A 1 92 ? -19.958 3.682 12.161 1.00 92.81 92 ALA A C 1
ATOM 754 O O . ALA A 1 92 ? -20.319 3.876 13.322 1.00 92.81 92 ALA A O 1
ATOM 755 N N . ASN A 1 93 ? -20.822 3.454 11.168 1.00 93.00 93 ASN A N 1
ATOM 756 C CA . ASN A 1 93 ? -22.274 3.425 11.339 1.00 93.00 93 ASN A CA 1
ATOM 757 C C . ASN A 1 93 ? -22.676 2.418 12.422 1.00 93.00 93 ASN A C 1
ATOM 759 O O . ASN A 1 93 ? -23.547 2.697 13.245 1.00 93.00 93 ASN A O 1
ATOM 763 N N . LYS A 1 94 ? -22.009 1.256 12.484 1.00 95.62 94 LYS A N 1
ATOM 764 C CA . LYS A 1 94 ? -22.304 0.258 13.515 1.00 95.62 94 LYS A CA 1
ATOM 765 C C . LYS A 1 94 ? -21.916 0.717 14.916 1.00 95.62 94 LYS A C 1
ATOM 767 O O . LYS A 1 94 ? -22.632 0.401 15.871 1.00 95.62 94 LYS A O 1
ATOM 772 N N . PHE A 1 95 ? -20.811 1.445 15.057 1.00 96.00 95 PHE A N 1
ATOM 773 C CA . PHE A 1 95 ? -20.456 2.083 16.322 1.00 96.00 95 PHE A CA 1
ATOM 774 C C . PHE A 1 95 ? -21.478 3.149 16.720 1.00 96.00 95 PHE A C 1
ATOM 776 O O . PHE A 1 95 ? -21.907 3.145 17.876 1.00 96.00 95 PHE A O 1
ATOM 783 N N . ASP A 1 96 ? -21.926 3.975 15.774 1.00 93.94 96 ASP A N 1
ATOM 784 C CA . ASP A 1 96 ? -22.930 5.018 16.009 1.00 93.94 96 ASP A CA 1
ATOM 785 C C . ASP A 1 96 ? -24.279 4.423 16.449 1.00 93.94 96 ASP A C 1
ATOM 787 O O . ASP A 1 96 ? -24.828 4.835 17.471 1.00 93.94 96 ASP A O 1
ATOM 791 N N . GLU A 1 97 ? -24.760 3.366 15.781 1.00 96.56 97 GLU A N 1
ATOM 792 C CA . GLU A 1 97 ? -25.967 2.616 16.179 1.00 96.56 97 GLU A CA 1
ATOM 793 C C . GLU A 1 97 ? -25.901 2.098 17.626 1.00 96.56 97 GLU A C 1
ATOM 795 O O . GLU A 1 97 ? -26.918 2.008 18.314 1.00 96.56 97 GLU A O 1
ATOM 800 N N . HIS A 1 98 ? -24.701 1.744 18.097 1.00 96.31 98 HIS A N 1
ATOM 801 C CA . HIS A 1 98 ? -24.474 1.217 19.445 1.00 96.31 98 HIS A CA 1
ATOM 802 C C . HIS A 1 98 ? -24.049 2.298 20.447 1.00 96.31 98 HIS A C 1
ATOM 804 O O . HIS A 1 98 ? -23.712 1.966 21.585 1.00 96.31 98 HIS A O 1
ATOM 810 N N . ASN A 1 99 ? -24.076 3.580 20.061 1.00 94.94 99 ASN A N 1
ATOM 811 C CA . ASN A 1 99 ? -23.625 4.711 20.877 1.00 94.94 99 ASN A CA 1
ATOM 812 C C . ASN A 1 99 ? -22.183 4.541 21.397 1.00 94.94 99 ASN A C 1
ATOM 814 O O . ASN A 1 99 ? -21.849 4.899 22.533 1.00 94.94 99 ASN A O 1
ATOM 818 N N . ILE A 1 100 ? -21.313 3.954 20.574 1.00 94.38 100 ILE A N 1
ATOM 819 C CA . ILE A 1 100 ? -19.890 3.801 20.865 1.00 94.38 100 ILE A CA 1
ATOM 820 C C . ILE A 1 100 ? -19.168 5.019 20.297 1.00 94.38 100 ILE A C 1
ATOM 822 O O . ILE A 1 100 ? -19.058 5.165 19.091 1.00 94.38 100 ILE A O 1
ATOM 826 N N . TYR A 1 101 ? -18.629 5.875 21.165 1.00 93.31 101 TYR A N 1
ATOM 827 C CA . TYR A 1 101 ? -17.800 7.002 20.734 1.00 93.31 101 TYR A CA 1
ATOM 828 C C . TYR A 1 101 ? -16.418 6.527 20.276 1.00 93.31 101 TYR A C 1
ATOM 830 O O . TYR A 1 101 ? -15.721 5.827 21.020 1.00 93.31 101 TYR A O 1
ATOM 838 N N . TYR A 1 102 ? -16.012 6.957 19.085 1.00 95.75 102 TYR A N 1
ATOM 839 C CA . TYR A 1 102 ? -14.726 6.638 18.473 1.00 95.75 102 TYR A CA 1
ATOM 840 C C . TYR A 1 102 ? -14.087 7.890 17.856 1.00 95.75 102 TYR A C 1
ATOM 842 O O . TYR A 1 102 ? -14.772 8.849 17.509 1.00 95.75 102 TYR A O 1
ATOM 850 N N . GLY A 1 103 ? -12.765 7.876 17.712 1.00 92.94 103 GLY A N 1
ATOM 851 C CA . GLY A 1 103 ? -12.046 8.747 16.783 1.00 92.94 103 GLY A CA 1
ATOM 852 C C . GLY A 1 103 ? -11.509 7.936 15.603 1.00 92.94 103 GLY A C 1
ATOM 853 O O . GLY A 1 103 ? -11.447 6.708 15.687 1.00 92.94 103 GLY A O 1
ATOM 854 N N . ARG A 1 104 ? -11.142 8.612 14.510 1.00 91.75 104 ARG A N 1
ATOM 855 C CA . ARG A 1 104 ? -10.635 7.983 13.279 1.00 91.75 104 ARG A CA 1
ATOM 856 C C . ARG A 1 104 ? -9.164 8.297 13.028 1.00 91.75 104 ARG A C 1
ATOM 858 O O . ARG A 1 104 ? -8.644 9.260 13.590 1.00 91.75 104 ARG A O 1
ATOM 865 N N . ASP A 1 105 ? -8.543 7.472 12.188 1.00 85.69 105 ASP A N 1
ATOM 866 C CA . ASP A 1 105 ? -7.220 7.686 11.589 1.00 85.69 105 ASP A CA 1
ATOM 867 C C . ASP A 1 105 ? -6.143 8.057 12.616 1.00 85.69 105 ASP A C 1
ATOM 869 O O . ASP A 1 105 ? -5.528 9.120 12.546 1.00 85.69 105 ASP A O 1
ATOM 873 N N . LEU A 1 106 ? -5.927 7.187 13.608 1.00 87.56 106 LEU A N 1
ATOM 874 C CA . LEU A 1 106 ? -4.940 7.415 14.663 1.00 87.56 106 LEU A CA 1
ATOM 875 C C . LEU A 1 106 ? -3.546 6.933 14.224 1.00 87.56 106 LEU A C 1
ATOM 877 O O . LEU A 1 106 ? -3.337 5.716 14.150 1.00 87.56 106 LEU A O 1
ATOM 881 N N . PRO A 1 107 ? -2.568 7.836 14.015 1.00 88.06 107 PRO A N 1
ATOM 882 C CA . PRO A 1 107 ? -1.180 7.449 13.816 1.00 88.06 107 PRO A CA 1
ATOM 883 C C . PRO A 1 107 ? -0.480 7.189 15.155 1.00 88.06 107 PRO A C 1
ATOM 885 O O . PRO A 1 107 ? -0.553 7.992 16.088 1.00 88.06 107 PRO A O 1
ATOM 888 N N . ILE A 1 108 ? 0.268 6.090 15.237 1.00 88.31 108 ILE A N 1
ATOM 889 C CA . ILE A 1 108 ? 1.168 5.778 16.352 1.00 88.31 108 ILE A CA 1
ATOM 890 C C . ILE A 1 108 ? 2.583 5.613 15.811 1.00 88.31 108 ILE A C 1
ATOM 892 O O . ILE A 1 108 ? 2.838 4.770 14.956 1.00 88.31 108 ILE A O 1
ATOM 896 N N . ILE A 1 109 ? 3.523 6.403 16.323 1.00 86.56 109 ILE A N 1
ATOM 897 C CA . ILE A 1 109 ? 4.912 6.375 15.858 1.00 86.56 109 ILE A CA 1
ATOM 898 C C . ILE A 1 109 ? 5.694 5.307 16.631 1.00 86.56 109 ILE A C 1
ATOM 900 O O . ILE A 1 109 ? 5.887 5.415 17.840 1.00 86.56 109 ILE A O 1
ATOM 904 N N . GLY A 1 110 ? 6.140 4.291 15.890 1.00 80.88 110 GLY A N 1
ATOM 905 C CA . GLY A 1 110 ? 7.104 3.248 16.236 1.00 80.88 110 GLY A CA 1
ATOM 906 C C . GLY A 1 110 ? 8.357 3.779 16.928 1.00 80.88 110 GLY A C 1
ATOM 907 O O . GLY A 1 110 ? 8.836 4.860 16.595 1.00 80.88 110 GLY A O 1
ATOM 908 N N . SER A 1 111 ? 8.993 2.976 17.786 1.00 78.31 111 SER A N 1
ATOM 909 C CA . SER A 1 111 ? 10.342 3.295 18.292 1.00 78.31 111 SER A CA 1
ATOM 910 C C . SER A 1 111 ? 11.394 3.402 17.176 1.00 78.31 111 SER A C 1
ATOM 912 O O .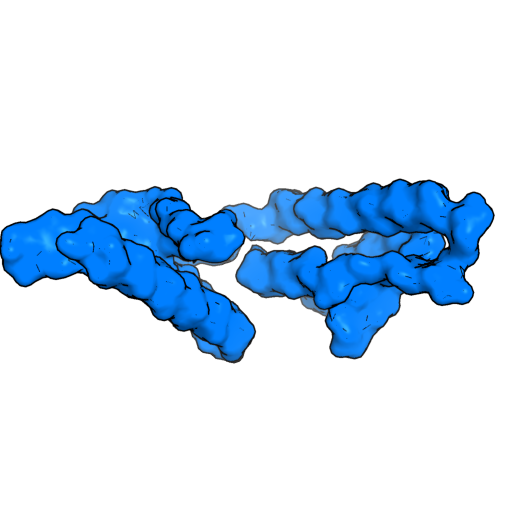 SER A 1 111 ? 12.407 4.071 17.344 1.00 78.31 111 SER A O 1
ATOM 914 N N . SER A 1 112 ? 11.142 2.776 16.023 1.00 81.12 112 SER A N 1
ATOM 915 C CA . SER A 1 112 ? 11.938 2.897 14.796 1.00 81.12 112 SER A CA 1
ATOM 916 C C . SER A 1 112 ? 11.602 4.130 13.943 1.00 81.12 112 SER A C 1
ATOM 918 O O . SER A 1 112 ? 12.217 4.320 12.898 1.00 81.12 112 SER A O 1
ATOM 920 N N . GLY A 1 113 ? 10.606 4.935 14.330 1.00 78.00 113 GLY A N 1
ATOM 921 C CA . GLY A 1 113 ? 10.074 6.046 13.532 1.00 78.00 113 GLY A CA 1
ATOM 922 C C . GLY A 1 113 ? 9.024 5.642 12.487 1.00 78.00 113 GLY A C 1
ATOM 923 O O . GLY A 1 113 ? 8.471 6.508 11.815 1.00 78.00 113 GLY A O 1
ATOM 924 N N . VAL A 1 114 ? 8.717 4.347 12.351 1.00 80.69 114 VAL A N 1
ATOM 925 C CA . VAL A 1 114 ? 7.656 3.855 11.453 1.00 80.69 114 VAL A CA 1
ATOM 926 C C . VAL A 1 114 ? 6.282 4.247 11.997 1.00 80.69 114 VAL A C 1
ATOM 928 O O . VAL A 1 114 ? 6.013 4.060 13.178 1.00 80.69 114 VAL A O 1
ATOM 931 N N . VAL A 1 115 ? 5.396 4.765 11.146 1.00 81.56 115 VAL A N 1
ATOM 932 C CA . VAL A 1 115 ? 4.031 5.140 11.544 1.00 81.56 115 VAL A CA 1
ATOM 933 C C . VAL A 1 115 ? 3.087 3.946 11.392 1.00 81.56 115 VAL A C 1
ATOM 935 O O . VAL A 1 115 ? 2.986 3.362 10.316 1.00 81.56 115 VAL A O 1
ATOM 938 N N . HIS A 1 116 ? 2.376 3.613 12.465 1.00 86.44 116 HIS A N 1
ATOM 939 C CA . HIS A 1 116 ? 1.361 2.566 12.534 1.00 86.44 116 HIS A CA 1
ATOM 940 C C . HIS A 1 116 ? -0.026 3.210 12.643 1.00 86.44 116 HIS A C 1
ATOM 942 O O . HIS A 1 116 ? -0.345 3.811 13.669 1.00 86.44 116 HIS A O 1
ATOM 948 N N . ASN A 1 117 ? -0.839 3.098 11.591 1.00 85.81 117 ASN A N 1
ATOM 949 C CA . ASN A 1 117 ? -2.160 3.729 11.523 1.00 85.81 117 ASN A CA 1
ATOM 950 C C . ASN A 1 117 ? -3.280 2.759 11.911 1.00 85.81 117 ASN A C 1
ATOM 952 O O . ASN A 1 117 ? -3.287 1.601 11.482 1.00 85.81 117 ASN A O 1
ATOM 956 N N . PHE A 1 118 ? -4.251 3.267 12.668 1.00 92.19 118 PHE A N 1
ATOM 957 C CA . PHE A 1 118 ? -5.472 2.557 13.044 1.00 92.19 118 PHE A CA 1
ATOM 958 C C . PHE A 1 118 ? -6.702 3.305 12.536 1.00 92.19 118 PHE A C 1
ATOM 960 O O . PHE A 1 118 ? -6.799 4.518 12.717 1.00 92.19 118 PHE A O 1
ATOM 967 N N . ASP A 1 119 ? -7.648 2.565 11.954 1.00 91.19 119 ASP A N 1
ATOM 968 C CA . ASP A 1 119 ? -8.864 3.137 11.361 1.00 91.19 119 ASP A CA 1
ATOM 969 C C . ASP A 1 119 ? -9.753 3.788 12.430 1.00 91.19 119 ASP A C 1
ATOM 971 O O . ASP A 1 119 ? -10.313 4.860 12.211 1.00 91.19 119 ASP A O 1
ATOM 975 N N . PHE A 1 120 ? -9.829 3.173 13.619 1.00 95.00 120 PHE A N 1
ATOM 976 C CA . PHE A 1 120 ? -10.566 3.717 14.758 1.00 95.00 120 PHE A CA 1
ATOM 977 C C . PHE A 1 120 ? -9.807 3.583 16.073 1.00 95.00 120 PHE A C 1
ATOM 979 O O . PHE A 1 120 ? -9.046 2.635 16.298 1.00 95.00 120 PHE A O 1
ATOM 986 N N . PHE A 1 121 ? -10.108 4.484 17.004 1.00 94.94 121 PHE A N 1
ATOM 987 C CA . PHE A 1 121 ? -9.734 4.332 18.402 1.00 94.94 121 PHE A CA 1
ATOM 988 C C . PHE A 1 121 ? -10.876 4.695 19.34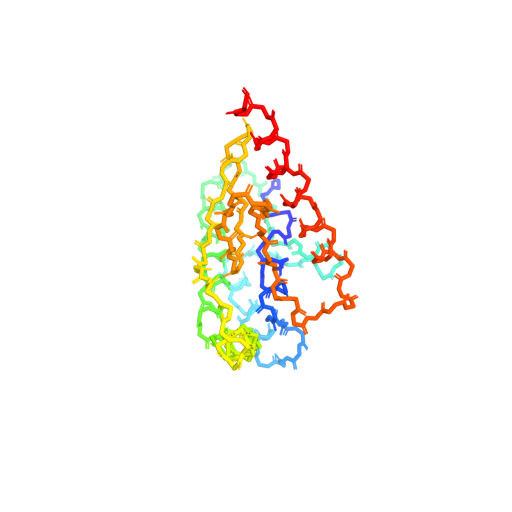4 1.00 94.94 121 PHE A C 1
ATOM 990 O O . PHE A 1 121 ? -11.669 5.596 19.084 1.00 94.94 121 PHE A O 1
ATOM 997 N N . ILE A 1 122 ? -10.929 4.001 20.476 1.00 94.69 122 ILE A N 1
ATOM 998 C CA . ILE A 1 122 ? -11.832 4.300 21.585 1.00 94.69 122 ILE A CA 1
ATOM 999 C C . ILE A 1 122 ? -10.962 4.706 22.766 1.00 94.69 122 ILE A C 1
ATOM 1001 O O . ILE A 1 122 ? -10.135 3.917 23.234 1.00 94.69 122 ILE A O 1
ATOM 1005 N N . SER A 1 123 ? -11.152 5.933 23.246 1.00 91.44 123 SER A N 1
ATOM 1006 C CA . SER A 1 123 ? -10.410 6.480 24.381 1.00 91.44 123 SER A CA 1
ATOM 1007 C C . SER A 1 123 ? -10.617 5.658 25.652 1.00 91.44 123 SER A C 1
ATOM 1009 O O . SER A 1 123 ? -11.690 5.099 25.898 1.00 91.44 123 SER A O 1
ATOM 1011 N N . ALA A 1 124 ? -9.585 5.617 26.495 1.00 90.81 124 ALA A N 1
ATOM 1012 C CA . ALA A 1 124 ? -9.677 4.980 27.801 1.00 90.81 124 ALA A CA 1
ATOM 1013 C C . ALA A 1 124 ? -10.746 5.653 28.684 1.00 90.81 124 ALA A C 1
ATOM 1015 O O . ALA A 1 124 ? -10.947 6.867 28.647 1.00 90.81 124 ALA A O 1
ATOM 1016 N N . LYS A 1 125 ? -11.395 4.853 29.531 1.00 87.94 125 LYS A N 1
ATOM 1017 C CA . LYS A 1 125 ? -12.273 5.303 30.622 1.00 87.94 125 LYS A CA 1
ATOM 1018 C C . LYS A 1 125 ? -11.741 4.753 31.945 1.00 87.94 125 LYS A C 1
ATOM 1020 O O . LYS A 1 125 ? -10.912 3.848 31.953 1.00 87.94 125 LYS A O 1
ATOM 1025 N N . LYS A 1 126 ? -12.269 5.236 33.076 1.00 84.62 126 LYS A N 1
ATOM 1026 C CA . LYS A 1 126 ? -11.826 4.851 34.434 1.00 84.62 126 LYS A CA 1
ATOM 1027 C C . LYS A 1 126 ? -11.655 3.332 34.634 1.00 84.62 126 LYS A C 1
ATOM 1029 O O . LYS A 1 126 ? -10.701 2.918 35.280 1.00 84.62 126 LYS A O 1
ATOM 1034 N N . ASN A 1 127 ? -12.521 2.520 34.016 1.00 87.19 127 ASN A N 1
ATOM 1035 C CA . ASN A 1 127 ? -12.505 1.053 34.115 1.00 87.19 127 ASN A CA 1
ATOM 1036 C C . ASN A 1 127 ? -12.267 0.337 32.766 1.00 87.19 127 ASN A C 1
ATOM 1038 O O . ASN A 1 127 ? -12.528 -0.858 32.651 1.00 87.19 127 ASN A O 1
ATOM 1042 N N . GLN A 1 128 ? -11.835 1.045 31.718 1.00 85.94 128 GLN A N 1
ATOM 1043 C CA . GLN A 1 128 ? -11.643 0.469 30.382 1.00 85.94 128 GLN A CA 1
ATOM 1044 C C . GLN A 1 128 ? -10.376 1.032 29.741 1.00 85.94 128 GLN A C 1
ATOM 1046 O O . GLN A 1 128 ? -10.218 2.245 29.628 1.00 85.94 128 GLN A O 1
ATOM 1051 N N . LYS A 1 129 ? -9.478 0.148 29.294 1.00 88.62 129 LYS A N 1
ATOM 1052 C CA . LYS A 1 129 ? -8.303 0.559 28.515 1.00 88.62 129 LYS A CA 1
ATOM 1053 C C . LYS A 1 129 ? -8.736 1.094 27.149 1.00 88.62 129 LYS A C 1
ATOM 1055 O O . LYS A 1 129 ? -9.784 0.700 26.634 1.00 88.62 129 LYS A O 1
ATOM 1060 N N . GLU A 1 130 ? -7.910 1.966 26.581 1.00 91.19 130 GLU A N 1
ATOM 1061 C CA . GLU A 1 130 ? -8.065 2.396 25.192 1.00 91.19 130 GLU A CA 1
ATOM 1062 C C . GLU A 1 130 ? -8.051 1.187 24.246 1.00 91.19 130 GLU A C 1
ATOM 1064 O O . GLU A 1 130 ? -7.428 0.159 24.534 1.00 91.19 130 GLU A O 1
ATOM 1069 N N . LYS A 1 131 ? -8.764 1.303 23.128 1.00 93.25 131 LYS A N 1
ATOM 1070 C CA . LYS A 1 131 ? -8.823 0.269 22.092 1.00 93.25 131 LYS A CA 1
ATOM 1071 C C . LYS A 1 131 ? -8.445 0.885 20.760 1.00 93.25 131 LYS A C 1
ATOM 1073 O O . LYS A 1 131 ? -8.990 1.925 20.409 1.00 93.25 131 LYS A O 1
ATOM 1078 N N . PHE A 1 132 ? -7.574 0.216 20.018 1.00 93.88 132 PHE A N 1
ATOM 1079 C CA . PHE A 1 132 ? -7.254 0.558 18.634 1.00 93.88 132 PHE A CA 1
ATOM 1080 C C . PHE A 1 132 ? -7.807 -0.528 17.724 1.00 93.88 132 PHE A C 1
ATOM 1082 O O . PHE A 1 132 ? -7.708 -1.716 18.042 1.00 93.88 132 PHE A O 1
ATOM 1089 N N . ILE A 1 133 ? -8.443 -0.122 16.634 1.00 93.62 133 ILE A N 1
ATOM 1090 C CA . ILE A 1 133 ? -9.264 -0.999 15.806 1.00 93.62 133 ILE A CA 1
ATOM 1091 C C . ILE A 1 133 ? -8.884 -0.771 14.346 1.00 93.62 133 ILE A C 1
ATOM 1093 O O . ILE A 1 133 ? -8.790 0.366 13.892 1.00 93.62 133 ILE A O 1
ATOM 1097 N N . ASN A 1 134 ? -8.680 -1.870 13.622 1.00 90.75 134 ASN A N 1
ATOM 1098 C CA . ASN A 1 134 ? -8.526 -1.874 12.172 1.00 90.75 134 ASN A CA 1
ATOM 1099 C C . ASN A 1 134 ? -9.745 -2.562 11.542 1.00 90.75 134 ASN A C 1
ATOM 1101 O O . ASN A 1 134 ? -10.066 -3.697 11.904 1.00 90.75 134 ASN A O 1
ATOM 1105 N N . ALA A 1 135 ? -10.402 -1.896 10.600 1.00 89.81 135 ALA A N 1
ATOM 1106 C CA . ALA A 1 135 ? -11.498 -2.422 9.802 1.00 89.81 135 ALA A CA 1
ATOM 1107 C C . ALA A 1 135 ? -10.937 -3.199 8.601 1.00 89.81 135 ALA A C 1
ATOM 1109 O O . ALA A 1 135 ? -10.580 -2.649 7.561 1.00 89.81 135 ALA A O 1
ATOM 1110 N N . ILE A 1 136 ? -10.848 -4.521 8.744 1.00 86.12 136 ILE A N 1
ATOM 1111 C CA . ILE A 1 136 ? -10.261 -5.396 7.723 1.00 86.12 136 ILE A CA 1
ATOM 1112 C C . ILE A 1 136 ? -11.353 -5.870 6.760 1.00 86.12 136 ILE A C 1
ATOM 1114 O O . ILE A 1 136 ? -12.056 -6.839 7.034 1.00 86.12 136 ILE A O 1
ATOM 1118 N N . SER A 1 137 ? -11.463 -5.213 5.604 1.00 78.88 137 SER A N 1
ATOM 1119 C CA . SER A 1 137 ? -12.454 -5.551 4.567 1.00 78.88 137 SER A CA 1
ATOM 1120 C C . SER A 1 137 ? -12.163 -6.858 3.816 1.00 78.88 137 SER A C 1
ATOM 1122 O O . SER A 1 137 ? -13.056 -7.420 3.186 1.00 78.88 137 SER A O 1
ATOM 1124 N N . ASN A 1 138 ? -10.928 -7.373 3.879 1.00 75.62 138 ASN A N 1
ATOM 1125 C CA . ASN A 1 138 ? -10.538 -8.641 3.255 1.00 75.62 138 ASN A CA 1
ATOM 1126 C C . ASN A 1 138 ? -9.697 -9.518 4.209 1.00 75.62 138 ASN A C 1
ATOM 1128 O O . ASN A 1 138 ? -8.464 -9.494 4.148 1.00 75.62 138 ASN A O 1
ATOM 1132 N N . PRO A 1 139 ? -10.340 -10.307 5.089 1.00 75.75 139 PRO A N 1
ATOM 1133 C CA . PRO A 1 139 ? -9.651 -11.066 6.137 1.00 75.75 139 PRO A CA 1
ATOM 1134 C C . PRO A 1 139 ? -8.826 -12.256 5.618 1.00 75.75 139 PRO A C 1
ATOM 1136 O O . PRO A 1 139 ? -7.952 -12.744 6.328 1.00 75.75 139 PRO A O 1
ATOM 1139 N N . ASN A 1 140 ? -9.051 -12.708 4.380 1.00 76.50 140 ASN A N 1
ATOM 1140 C CA . ASN A 1 140 ? -8.329 -13.848 3.796 1.00 76.50 140 ASN A CA 1
ATOM 1141 C C . ASN A 1 140 ? -6.924 -13.488 3.291 1.00 76.50 140 ASN A C 1
ATOM 1143 O O . ASN A 1 140 ? -6.152 -14.369 2.910 1.00 76.50 140 ASN A O 1
ATOM 1147 N N . ASN A 1 141 ? -6.564 -12.203 3.278 1.00 75.88 141 ASN A N 1
ATOM 1148 C CA . ASN A 1 141 ? -5.222 -11.783 2.908 1.00 75.88 141 ASN A CA 1
ATOM 1149 C C . ASN A 1 141 ? -4.270 -11.929 4.109 1.00 75.88 141 ASN A C 1
ATOM 1151 O O . ASN A 1 141 ? -4.175 -11.048 4.965 1.00 75.88 141 ASN A O 1
ATOM 1155 N N . SER A 1 142 ? -3.535 -13.045 4.154 1.00 77.19 142 SER A N 1
ATOM 1156 C CA . SER A 1 142 ? -2.614 -13.368 5.254 1.00 77.19 142 SER A CA 1
ATOM 1157 C C . SER A 1 142 ? -1.536 -12.302 5.495 1.00 77.19 142 SER A C 1
ATOM 1159 O O . SER A 1 142 ? -1.077 -12.146 6.627 1.00 77.19 142 SER A O 1
ATOM 1161 N N . MET A 1 143 ? -1.154 -11.536 4.468 1.00 70.00 143 MET A N 1
ATOM 1162 C CA . MET A 1 143 ? -0.168 -10.463 4.588 1.00 70.00 143 MET A CA 1
ATOM 1163 C C . MET A 1 143 ? -0.756 -9.220 5.267 1.00 70.00 143 MET A C 1
ATOM 1165 O O . MET A 1 143 ? -0.111 -8.664 6.154 1.00 70.00 143 MET A O 1
ATOM 1169 N N . ILE A 1 144 ? -2.004 -8.847 4.947 1.00 73.88 144 ILE A N 1
ATOM 1170 C CA . ILE A 1 144 ? -2.735 -7.767 5.641 1.00 73.88 144 ILE A CA 1
ATOM 1171 C C . ILE A 1 144 ? -2.888 -8.109 7.120 1.00 73.88 144 ILE A C 1
ATOM 1173 O O . ILE A 1 144 ? -2.592 -7.284 7.983 1.00 73.88 144 ILE A O 1
ATOM 1177 N N . ILE A 1 145 ? -3.284 -9.348 7.421 1.00 84.12 145 ILE A N 1
ATOM 1178 C CA . ILE A 1 145 ? -3.416 -9.811 8.803 1.00 84.12 145 ILE A CA 1
ATOM 1179 C C . ILE A 1 145 ? -2.075 -9.700 9.543 1.00 84.12 145 ILE A C 1
ATOM 1181 O O . ILE A 1 145 ? -2.027 -9.120 10.626 1.00 84.12 145 ILE A O 1
ATOM 1185 N N . LYS A 1 146 ? -0.969 -10.172 8.952 1.00 83.62 146 LYS A N 1
ATOM 1186 C CA . LYS A 1 146 ? 0.374 -10.049 9.550 1.00 83.62 146 LYS A CA 1
ATOM 1187 C C . LYS A 1 146 ? 0.795 -8.594 9.769 1.00 83.62 146 LYS A C 1
ATOM 1189 O O . LYS A 1 146 ? 1.331 -8.286 10.833 1.00 83.62 146 LYS A O 1
ATOM 1194 N N . SER A 1 147 ? 0.540 -7.707 8.806 1.00 83.00 147 SER A N 1
ATOM 1195 C CA . SER A 1 147 ? 0.832 -6.274 8.943 1.00 83.00 147 SER A CA 1
ATOM 1196 C C . SER A 1 147 ? 0.050 -5.663 10.104 1.00 83.00 147 SER A C 1
ATOM 1198 O O . SER A 1 147 ? 0.653 -5.101 11.011 1.00 83.00 147 SER A O 1
ATOM 1200 N N . LYS A 1 148 ? -1.276 -5.856 10.149 1.00 87.31 148 LYS A N 1
ATOM 1201 C CA . LYS A 1 148 ? -2.127 -5.294 11.210 1.00 87.31 148 LYS A CA 1
ATOM 1202 C C . LYS A 1 148 ? -1.814 -5.879 12.593 1.00 87.31 148 LYS A C 1
ATOM 1204 O O . LYS A 1 148 ? -1.890 -5.167 13.592 1.00 87.31 148 LYS A O 1
ATOM 1209 N N . ILE A 1 149 ? -1.412 -7.151 12.668 1.00 89.06 149 ILE A N 1
ATOM 1210 C CA . ILE A 1 149 ? -0.883 -7.755 13.903 1.00 89.06 149 ILE A CA 1
ATOM 1211 C C . ILE A 1 149 ? 0.430 -7.081 14.315 1.00 89.06 149 ILE A C 1
ATOM 1213 O O . ILE A 1 149 ? 0.619 -6.786 15.493 1.00 89.06 149 ILE A O 1
ATOM 1217 N N . THR A 1 150 ? 1.324 -6.812 13.362 1.00 88.19 150 THR A N 1
ATOM 1218 C CA . THR A 1 150 ? 2.600 -6.132 13.631 1.00 88.19 150 THR A CA 1
ATOM 1219 C C . THR A 1 150 ? 2.359 -4.720 14.162 1.00 88.19 150 THR A C 1
ATOM 1221 O O . THR A 1 150 ? 2.940 -4.360 15.186 1.00 88.19 150 THR A O 1
ATOM 1224 N N . ASP A 1 151 ? 1.439 -3.966 13.552 1.00 87.25 151 ASP A N 1
ATOM 1225 C CA . ASP A 1 151 ? 1.013 -2.645 14.031 1.00 87.25 151 ASP A CA 1
ATOM 1226 C C . ASP A 1 151 ? 0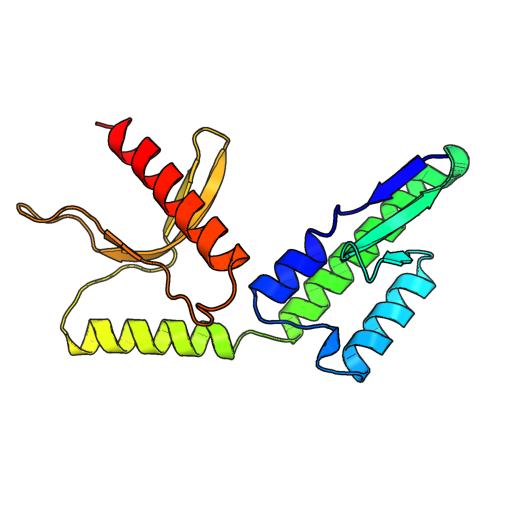.490 -2.717 15.472 1.00 87.25 151 ASP A C 1
ATOM 1228 O O . ASP A 1 151 ? 0.929 -1.959 16.337 1.00 87.25 151 ASP A O 1
ATOM 1232 N N . ALA A 1 152 ? -0.387 -3.683 15.771 1.00 89.62 152 ALA A N 1
ATOM 1233 C CA . ALA A 1 152 ? -0.913 -3.889 17.120 1.00 89.62 152 ALA A CA 1
ATOM 1234 C C . ALA A 1 152 ? 0.190 -4.242 18.138 1.00 89.62 152 ALA A C 1
ATOM 1236 O O . ALA A 1 152 ? 0.183 -3.736 19.263 1.00 89.62 152 ALA A O 1
ATOM 1237 N N . MET A 1 153 ? 1.162 -5.079 17.755 1.00 89.56 153 MET A N 1
ATOM 1238 C CA . MET A 1 153 ? 2.301 -5.435 18.608 1.00 89.56 153 MET A CA 1
ATOM 1239 C C . MET A 1 153 ? 3.203 -4.231 18.901 1.00 89.56 153 MET A C 1
ATOM 1241 O O . MET A 1 153 ? 3.636 -4.065 20.042 1.00 89.56 153 MET A O 1
ATOM 1245 N N . GLN A 1 154 ? 3.488 -3.395 17.899 1.00 87.94 154 GLN A N 1
ATOM 1246 C CA . GLN A 1 154 ? 4.327 -2.204 18.069 1.00 87.94 154 GLN A CA 1
ATOM 1247 C C . GLN A 1 154 ? 3.615 -1.123 18.884 1.00 87.94 154 GLN A C 1
ATOM 1249 O O . GLN A 1 154 ? 4.187 -0.601 19.842 1.00 87.94 154 GLN A O 1
ATOM 1254 N N . ALA A 1 155 ? 2.341 -0.854 18.588 1.00 87.06 155 ALA A N 1
ATOM 1255 C CA . ALA A 1 155 ? 1.531 0.089 19.351 1.00 87.06 155 ALA A CA 1
ATOM 1256 C C . ALA A 1 155 ? 1.441 -0.304 20.831 1.00 87.06 155 ALA A C 1
ATOM 1258 O O . ALA A 1 155 ? 1.598 0.544 21.711 1.00 87.06 155 ALA A O 1
ATOM 1259 N N . LYS A 1 156 ? 1.264 -1.602 21.117 1.00 87.69 156 LYS A N 1
ATOM 1260 C CA . LYS A 1 156 ? 1.267 -2.111 22.491 1.00 87.69 156 LYS A CA 1
ATOM 1261 C C . LYS A 1 156 ? 2.599 -1.843 23.193 1.00 87.69 156 LYS A C 1
ATOM 1263 O O . LYS A 1 156 ? 2.590 -1.324 24.303 1.00 87.69 156 LYS A O 1
ATOM 1268 N N . LYS A 1 157 ? 3.734 -2.135 22.544 1.00 86.56 157 LYS A N 1
ATOM 1269 C CA . LYS A 1 157 ? 5.066 -1.871 23.120 1.00 86.56 157 LYS A CA 1
ATOM 1270 C C . LYS A 1 157 ? 5.240 -0.406 23.510 1.00 86.56 157 LYS A C 1
ATOM 1272 O O . LYS A 1 157 ? 5.710 -0.143 24.610 1.00 86.56 157 LYS A O 1
ATOM 1277 N N . ILE A 1 158 ? 4.837 0.525 22.644 1.00 85.19 158 ILE A N 1
ATOM 1278 C CA . ILE A 1 158 ? 4.942 1.971 22.901 1.00 85.19 158 ILE A CA 1
ATOM 1279 C C . ILE A 1 158 ? 4.070 2.385 24.084 1.00 85.19 158 ILE A C 1
ATOM 1281 O O . ILE A 1 158 ? 4.520 3.105 24.970 1.00 85.19 158 ILE A O 1
ATOM 1285 N N . LYS A 1 159 ? 2.824 1.907 24.127 1.00 81.00 159 LYS A N 1
ATOM 1286 C CA . LYS A 1 159 ? 1.902 2.227 25.223 1.00 81.00 159 LYS A CA 1
ATOM 1287 C C . LYS A 1 159 ? 2.327 1.622 26.559 1.00 81.00 159 LYS A C 1
ATOM 1289 O O . LYS A 1 159 ? 2.047 2.219 27.595 1.00 81.00 159 LYS A O 1
ATOM 1294 N N . ASP A 1 160 ? 3.017 0.486 26.534 1.00 78.12 160 ASP A N 1
ATOM 1295 C CA . ASP A 1 160 ? 3.570 -0.146 27.731 1.00 78.12 160 ASP A CA 1
ATOM 1296 C C . ASP A 1 160 ? 4.884 0.520 28.199 1.00 78.12 160 ASP A C 1
ATOM 1298 O O . ASP A 1 160 ? 5.163 0.491 29.390 1.00 78.12 160 ASP A O 1
ATOM 1302 N N . THR A 1 161 ? 5.672 1.146 27.308 1.00 66.12 161 THR A N 1
ATOM 1303 C CA . THR A 1 161 ? 6.910 1.886 27.670 1.00 66.12 161 THR A CA 1
ATOM 1304 C C . THR A 1 161 ? 6.680 3.350 28.044 1.00 66.12 161 THR A C 1
ATOM 1306 O O . THR A 1 161 ? 7.535 3.949 28.686 1.00 66.12 161 THR A O 1
ATOM 1309 N N . GLY A 1 162 ? 5.549 3.939 27.648 1.00 58.19 162 GLY A N 1
ATOM 1310 C CA . GLY A 1 162 ? 5.154 5.303 28.021 1.00 58.19 162 GLY A CA 1
ATOM 1311 C C . GLY A 1 162 ? 4.445 5.430 29.378 1.00 58.19 162 GLY A C 1
ATOM 1312 O O . GLY A 1 162 ? 3.912 6.500 29.669 1.00 58.19 162 GLY A O 1
ATOM 1313 N N . LYS A 1 163 ? 4.383 4.352 30.170 1.00 47.16 163 LYS A N 1
ATOM 1314 C CA . LYS A 1 163 ? 3.918 4.330 31.566 1.00 47.16 163 LYS A CA 1
ATOM 1315 C C . LYS A 1 163 ? 5.096 4.168 32.511 1.00 47.16 163 LYS A C 1
ATOM 1317 O O . LYS A 1 163 ? 5.006 4.754 33.609 1.00 47.16 163 LYS A O 1
#

Organism: Staphylococcus aureus (NCBI:txid1280)

Sequence (163 aa):
MITLTDDGYTIFGLENNGVSLNKLKKRKKIFEEHLSAYGIKYNDKTHEIYVQTNFKNFNKSKHNLLQCLIFVSDMYLLSNPKSQNIFSEDVANKFDEHNIYYGRDLPIIGSSGVVHNFDFFISAKKNQKEKFINAISNPNNSMIIKSKITDAMQAKKIKDTGK

pLDDT: mean 84.91, std 12.3, range [47.16, 98.12]

Foldseek 3Di:
DDKDKPQLVLVVVCVLLVHDCVVDPVSVVVLVVLCVVLQWDADPVRNITMDDDDPVCVVSRVVSSVVSSVVSVVSSVVPDPPDQVVQLVVVVVVCVVVVQDKDAFDWDQFPVRDTQTAGIKHPDDPPGHIDGHHRDPDPPPVVSVVSNVVSVVRNVVVVVVVD

Radius of gyration: 19.92 Å; chains: 1; bounding box: 53×23×57 Å

InterPro domains:
  IPR014960 Domain of unknown function DUF1828 [PF08861] (2-72)
  IPR014961 Domain of unknown function DUF1829 [PF08862] (110-159)